Protein AF-A0AA36FLD5-F1 (afdb_monomer_lite)

Radius of gyration: 18.39 Å; chains: 1; bounding box: 42×47×46 Å

InterPro domains:
  IPR000488 Death domain [PS50017] (115-174)
  IPR011029 Death-like domain superfamily [G3DSA:1.10.533.10] (96-175)
  IPR011029 Death-like domain superfamily [SSF47986] (110-174)

Secondary structure (DSSP, 8-state):
--HHHHHHHHTT--GGGTTSHHHHHHHHHHTT--TT---TTS--GGGG---HHHHHHHHHHSPPB-TTTSSSB--EEEETTTEEEE-TGGGGS--SB-TTT-PBP-EEEE--SSTT--HHHHHHHHHHTTT-HHHHHHHHHHHHHHHS-GGG-SHHHHHHHHHHTT-HHHHHHHH----

Structure (mmCIF, N/CA/C/O backbone):
data_AF-A0AA36FLD5-F1
#
_entry.id   AF-A0AA36FLD5-F1
#
loop_
_atom_site.group_PDB
_atom_site.id
_atom_site.type_symbol
_atom_site.label_atom_id
_atom_site.label_alt_id
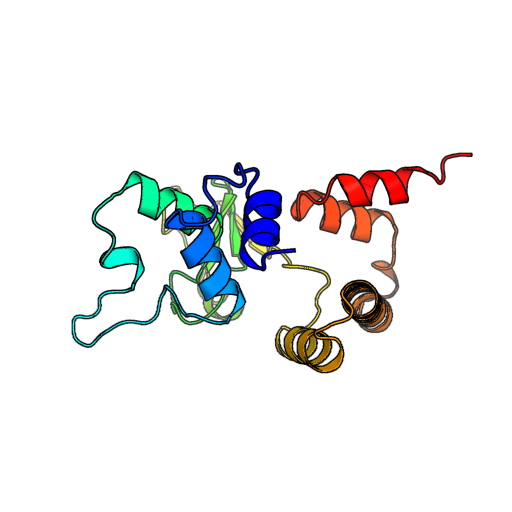_atom_site.label_comp_id
_atom_site.label_asym_id
_atom_site.label_entity_id
_atom_site.label_seq_id
_atom_site.pdbx_PDB_ins_code
_atom_site.Cartn_x
_atom_site.Cartn_y
_atom_site.Cartn_z
_atom_site.occupancy
_atom_site.B_iso_or_equiv
_atom_site.auth_seq_id
_atom_site.auth_comp_id
_atom_site.auth_asym_id
_atom_site.auth_atom_id
_atom_site.pdbx_PDB_model_num
ATOM 1 N N . MET A 1 1 ? -8.978 -12.180 21.254 1.00 55.59 1 MET A N 1
ATOM 2 C CA . MET A 1 1 ? -8.037 -11.098 20.905 1.00 55.59 1 MET A CA 1
ATOM 3 C C . MET A 1 1 ? -8.887 -9.963 20.369 1.00 55.59 1 MET A C 1
ATOM 5 O O . MET A 1 1 ? -9.787 -10.264 19.594 1.00 55.59 1 MET A O 1
ATOM 9 N N . ASP A 1 2 ? -8.737 -8.739 20.875 1.00 79.62 2 ASP A N 1
ATOM 10 C CA . ASP A 1 2 ? -9.518 -7.600 20.367 1.00 79.62 2 ASP A CA 1
ATOM 11 C C . ASP A 1 2 ? -9.016 -7.269 18.952 1.00 79.62 2 ASP A C 1
ATOM 13 O O . ASP A 1 2 ? -7.808 -7.292 18.722 1.00 79.62 2 ASP A O 1
ATOM 17 N N . ILE A 1 3 ? -9.915 -7.011 17.997 1.00 78.81 3 ILE A N 1
ATOM 18 C CA . ILE A 1 3 ? -9.547 -6.783 16.588 1.00 78.81 3 ILE A CA 1
ATOM 19 C C . ILE A 1 3 ? -8.585 -5.600 16.437 1.00 78.81 3 ILE A C 1
ATOM 21 O O . ILE A 1 3 ? -7.759 -5.589 15.536 1.00 78.81 3 ILE A O 1
ATOM 25 N N . LEU A 1 4 ? -8.641 -4.622 17.348 1.00 80.44 4 LEU A N 1
ATOM 26 C CA . LEU A 1 4 ? -7.737 -3.472 17.346 1.00 80.44 4 LEU A CA 1
ATOM 27 C C . LEU A 1 4 ? -6.352 -3.793 17.931 1.00 80.44 4 LEU A C 1
ATOM 29 O O . LEU A 1 4 ? -5.396 -3.090 17.610 1.00 80.44 4 LEU A O 1
ATOM 33 N N . ASP A 1 5 ? -6.215 -4.858 18.733 1.00 85.00 5 ASP A N 1
ATOM 34 C CA . ASP A 1 5 ? -4.914 -5.292 19.267 1.00 85.00 5 ASP A CA 1
ATOM 35 C C . ASP A 1 5 ? -4.000 -5.812 18.144 1.00 85.00 5 ASP A C 1
ATOM 37 O O . ASP A 1 5 ? -2.783 -5.653 18.219 1.00 85.00 5 ASP A O 1
ATOM 41 N N . GLU A 1 6 ? -4.575 -6.413 17.097 1.00 80.56 6 GLU A N 1
ATOM 42 C CA . GLU A 1 6 ? -3.845 -6.852 15.901 1.00 80.56 6 GLU A CA 1
ATOM 43 C C . GLU A 1 6 ? -3.197 -5.657 15.190 1.00 80.56 6 GLU A C 1
ATOM 45 O O . GLU A 1 6 ? -1.993 -5.656 14.943 1.00 80.56 6 GLU A O 1
ATOM 50 N N . TYR A 1 7 ? -3.961 -4.582 14.985 1.00 75.06 7 TYR A N 1
ATOM 51 C CA . TYR A 1 7 ? -3.450 -3.347 14.389 1.00 75.06 7 TYR A CA 1
ATOM 52 C C . TYR A 1 7 ? -2.474 -2.598 15.304 1.00 75.06 7 TYR A C 1
ATOM 54 O O . TYR A 1 7 ? -1.570 -1.939 14.801 1.00 75.06 7 TYR A O 1
ATOM 62 N N . CYS A 1 8 ? -2.608 -2.694 16.631 1.00 80.44 8 CYS A N 1
ATOM 63 C CA . CYS A 1 8 ? -1.574 -2.205 17.548 1.00 80.44 8 CYS A CA 1
ATOM 64 C C . CYS A 1 8 ? -0.240 -2.922 17.318 1.00 80.44 8 CYS A C 1
ATOM 66 O O . CYS A 1 8 ? 0.783 -2.252 17.210 1.00 80.44 8 CYS A O 1
ATOM 68 N N . ASN A 1 9 ? -0.255 -4.252 17.188 1.00 80.19 9 ASN A N 1
ATOM 69 C CA . ASN A 1 9 ? 0.957 -5.034 16.939 1.00 80.19 9 ASN A CA 1
ATOM 70 C C . ASN A 1 9 ? 1.568 -4.720 15.563 1.00 80.19 9 ASN A C 1
ATOM 72 O O . ASN A 1 9 ? 2.779 -4.548 15.473 1.00 80.19 9 ASN A O 1
ATOM 76 N N . GLU A 1 10 ? 0.749 -4.592 14.509 1.00 74.62 10 GLU A N 1
ATOM 77 C CA . GLU A 1 10 ? 1.226 -4.182 13.173 1.00 74.62 10 GLU A CA 1
ATOM 78 C C . GLU A 1 10 ? 1.908 -2.808 13.178 1.00 74.62 10 GLU A C 1
ATOM 80 O O . GLU A 1 10 ? 2.818 -2.559 12.391 1.00 74.62 10 GLU A O 1
ATOM 85 N N . LEU A 1 11 ? 1.434 -1.895 14.028 1.00 73.19 11 LEU A N 1
ATOM 86 C CA . LEU A 1 11 ? 1.898 -0.509 14.086 1.00 73.19 11 LEU A CA 1
ATOM 87 C C . LEU A 1 11 ? 2.996 -0.276 15.135 1.00 73.19 11 LEU A C 1
ATOM 89 O O . LEU A 1 11 ? 3.386 0.876 15.328 1.00 73.19 11 LEU A O 1
ATOM 93 N N . ASP A 1 12 ? 3.464 -1.331 15.811 1.00 81.12 12 ASP A N 1
ATOM 94 C CA . ASP A 1 12 ? 4.396 -1.257 16.948 1.00 81.12 12 ASP A CA 1
ATOM 95 C C . ASP A 1 12 ? 3.910 -0.284 18.048 1.00 81.12 12 ASP A C 1
ATOM 97 O O . ASP A 1 12 ? 4.653 0.523 18.612 1.00 81.12 12 ASP A O 1
ATOM 101 N N . LEU A 1 13 ? 2.602 -0.318 18.323 1.00 80.69 13 LEU A N 1
ATOM 102 C CA . LEU A 1 13 ? 1.934 0.501 19.334 1.00 80.69 13 LEU A CA 1
ATOM 103 C C . LEU A 1 13 ? 1.532 -0.340 20.540 1.00 80.69 13 LEU A C 1
ATOM 105 O O . LEU A 1 13 ? 1.232 -1.532 20.442 1.00 80.69 13 LEU A O 1
ATOM 109 N N . ARG A 1 14 ? 1.456 0.305 21.706 1.00 86.75 14 ARG A N 1
ATOM 110 C CA . ARG A 1 14 ? 1.039 -0.387 22.929 1.00 86.75 14 ARG A CA 1
ATOM 111 C C . ARG A 1 14 ? -0.465 -0.645 22.906 1.00 86.75 14 ARG A C 1
ATOM 113 O O . ARG A 1 14 ? -1.231 0.106 22.300 1.00 86.75 14 ARG A O 1
ATOM 120 N N . LYS A 1 15 ? -0.923 -1.673 23.622 1.00 83.69 15 LYS A N 1
ATOM 121 C CA . LYS A 1 15 ? -2.355 -2.024 23.686 1.00 83.69 15 LYS A CA 1
ATOM 122 C C . LYS A 1 15 ? -3.218 -0.904 24.265 1.00 83.69 15 LYS A C 1
ATOM 124 O O . LYS A 1 15 ? -4.384 -0.767 23.903 1.00 83.69 15 LYS A O 1
ATOM 129 N N . GLU A 1 16 ? -2.659 -0.059 25.128 1.00 86.12 16 GLU A N 1
ATOM 130 C CA . GLU A 1 16 ? -3.365 1.103 25.675 1.00 86.12 16 GLU A CA 1
ATOM 131 C C . GLU A 1 16 ? -3.690 2.144 24.586 1.00 86.12 16 GLU A C 1
ATOM 133 O O . GLU A 1 16 ? -4.611 2.944 24.743 1.00 86.12 16 GLU A O 1
ATOM 138 N N . GLU A 1 17 ? -2.986 2.102 23.450 1.00 81.88 17 GLU A N 1
ATOM 139 C CA . GLU A 1 17 ? -3.155 2.999 22.303 1.00 81.88 17 GLU A CA 1
ATOM 140 C C . GLU A 1 17 ? -4.142 2.460 21.253 1.00 81.88 17 GLU A C 1
ATOM 142 O O . GLU A 1 17 ? -4.301 3.066 20.190 1.00 81.88 17 GLU A O 1
ATOM 147 N N . ARG A 1 18 ? -4.857 1.363 21.543 1.00 82.44 18 ARG A N 1
ATOM 148 C CA . ARG A 1 18 ? -5.811 0.721 20.614 1.00 82.44 18 ARG A CA 1
ATOM 149 C C . ARG A 1 18 ? -6.943 1.626 20.128 1.00 82.44 18 ARG A C 1
ATOM 151 O O . ARG A 1 18 ? -7.477 1.425 19.046 1.00 82.44 18 ARG A O 1
ATOM 158 N N . LEU A 1 19 ? -7.299 2.646 20.911 1.00 81.44 19 LEU A N 1
ATOM 159 C CA . LEU A 1 19 ? -8.296 3.661 20.542 1.00 81.44 19 LEU A CA 1
ATOM 160 C C . LEU A 1 19 ? -7.664 4.941 19.974 1.00 81.44 19 LEU A C 1
ATOM 162 O O . LEU A 1 19 ? -8.347 5.953 19.809 1.00 81.44 19 LEU A O 1
ATOM 166 N N . SER A 1 20 ? -6.360 4.930 19.687 1.00 83.69 20 SER A N 1
ATOM 167 C CA . SER A 1 20 ? -5.704 6.055 19.031 1.00 83.69 20 SER A CA 1
ATOM 168 C C . SER A 1 20 ? -6.273 6.256 17.627 1.00 83.69 20 SER A C 1
ATOM 170 O O . SER A 1 20 ? -6.645 5.309 16.930 1.00 83.69 20 SER A O 1
ATOM 172 N N . GLY A 1 21 ? -6.302 7.514 17.177 1.00 80.69 21 GLY A N 1
ATOM 173 C CA . GLY A 1 21 ? -6.774 7.843 15.831 1.00 80.69 21 GLY A CA 1
ATOM 174 C C . GLY A 1 21 ? -6.013 7.096 14.729 1.00 80.69 21 GLY A C 1
ATOM 175 O O . GLY A 1 21 ? -6.601 6.785 13.699 1.00 80.69 21 GLY A O 1
ATOM 176 N N . THR A 1 22 ? -4.739 6.759 14.962 1.00 78.38 22 THR A N 1
ATOM 177 C CA . THR A 1 22 ? -3.910 5.970 14.040 1.00 78.38 22 THR A CA 1
ATOM 178 C C . THR A 1 22 ? -4.427 4.542 13.886 1.00 78.38 22 THR A C 1
ATOM 180 O O . THR A 1 22 ? -4.652 4.099 12.761 1.00 78.38 22 THR A O 1
ATOM 183 N N . VAL A 1 23 ? -4.666 3.847 15.003 1.00 80.50 23 VAL A N 1
ATOM 184 C CA . VAL A 1 23 ? -5.135 2.451 15.008 1.00 80.50 23 VAL A CA 1
ATOM 185 C C . VAL A 1 23 ? -6.530 2.351 14.393 1.00 80.50 23 VAL A C 1
ATOM 187 O O . VAL A 1 23 ? -6.762 1.535 13.503 1.00 80.50 23 VAL A O 1
ATOM 190 N N . VAL A 1 24 ? -7.445 3.242 14.784 1.00 81.25 24 VAL A N 1
ATOM 191 C CA . VAL A 1 24 ? -8.817 3.252 14.250 1.00 81.25 24 VAL A CA 1
ATOM 192 C C . V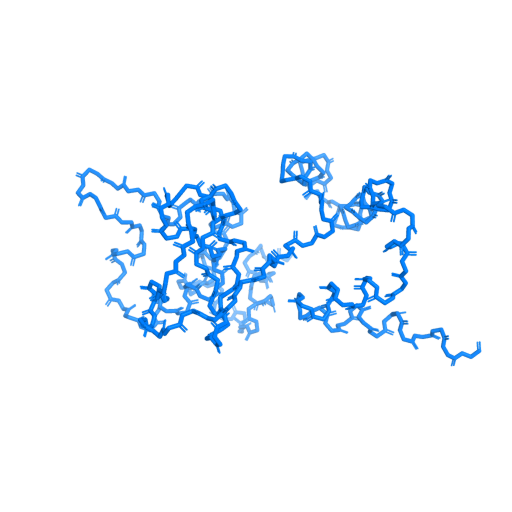AL A 1 24 ? -8.831 3.541 12.747 1.00 81.25 24 VAL A C 1
ATOM 194 O O . VAL A 1 24 ? -9.565 2.900 11.999 1.00 81.25 24 VAL A O 1
ATOM 197 N N . ALA A 1 25 ? -8.014 4.480 12.270 1.00 77.81 25 ALA A N 1
ATOM 198 C CA . ALA A 1 25 ? -7.953 4.792 10.847 1.00 77.81 25 ALA A CA 1
ATOM 199 C C . ALA A 1 25 ? -7.325 3.662 10.019 1.00 77.81 25 ALA A C 1
ATOM 201 O O . ALA A 1 25 ? -7.808 3.377 8.924 1.00 77.81 25 ALA A O 1
ATOM 202 N N . ARG A 1 26 ? -6.289 2.996 10.546 1.00 74.44 26 ARG A N 1
ATOM 203 C CA . ARG A 1 26 ? -5.686 1.802 9.938 1.00 74.44 26 ARG A CA 1
ATOM 204 C C . ARG A 1 26 ? -6.718 0.682 9.807 1.00 74.44 26 ARG A C 1
ATOM 206 O O . ARG A 1 26 ? -6.870 0.137 8.717 1.00 74.44 26 ARG A O 1
ATOM 213 N N . TYR A 1 27 ? -7.470 0.417 10.874 1.00 77.19 27 TYR A N 1
ATOM 214 C CA . TYR A 1 27 ? -8.577 -0.535 10.857 1.00 77.19 27 TYR A CA 1
ATOM 215 C C . TYR A 1 27 ? -9.607 -0.182 9.777 1.00 77.19 27 TYR A C 1
ATOM 217 O O . TYR A 1 27 ? -9.909 -1.006 8.919 1.00 77.19 27 TYR A O 1
ATOM 225 N N . LEU A 1 28 ? -10.097 1.063 9.754 1.00 73.44 28 LEU A N 1
ATOM 226 C CA . LEU A 1 28 ? -11.070 1.516 8.754 1.00 73.44 28 LEU A CA 1
ATOM 227 C C . LEU A 1 28 ? -10.542 1.366 7.321 1.00 73.44 28 LEU A C 1
ATOM 229 O O . LEU A 1 28 ? -11.291 0.948 6.442 1.00 73.44 28 LEU A O 1
ATOM 233 N N . ALA A 1 29 ? -9.262 1.662 7.081 1.00 68.94 29 ALA A N 1
ATOM 234 C CA . ALA A 1 29 ? -8.635 1.459 5.777 1.00 68.94 29 ALA A CA 1
ATOM 235 C C . ALA A 1 29 ? -8.593 -0.029 5.392 1.00 68.94 29 ALA A C 1
ATOM 237 O O . ALA A 1 29 ? -8.898 -0.368 4.249 1.00 68.94 29 ALA A O 1
ATOM 238 N N . GLY A 1 30 ? -8.288 -0.917 6.345 1.00 64.31 30 GLY A N 1
ATOM 239 C CA . GLY A 1 30 ? -8.376 -2.371 6.170 1.00 64.31 30 GLY A CA 1
ATOM 240 C C . GLY A 1 30 ? -9.795 -2.854 5.851 1.00 64.31 30 GLY A C 1
ATOM 241 O O . GLY A 1 30 ? -9.962 -3.772 5.055 1.00 64.31 30 GLY A O 1
ATOM 242 N N . GLN A 1 31 ? -10.818 -2.177 6.385 1.00 71.12 31 GLN A N 1
ATOM 243 C CA . GLN A 1 31 ? -12.234 -2.413 6.065 1.00 71.12 31 GLN A CA 1
ATOM 244 C C . GLN A 1 31 ? -12.697 -1.759 4.745 1.00 71.12 31 GLN A C 1
ATOM 246 O O . GLN A 1 31 ? -13.883 -1.794 4.421 1.00 71.12 31 GLN A O 1
ATOM 251 N N . GLY A 1 32 ? -11.792 -1.147 3.973 1.00 59.84 32 GLY A N 1
ATOM 252 C CA . GLY A 1 32 ? -12.103 -0.547 2.672 1.00 59.84 32 GLY A CA 1
ATOM 253 C C . GLY A 1 32 ? -12.550 0.916 2.719 1.00 59.84 32 GLY A C 1
ATOM 254 O O . GLY A 1 32 ? -13.044 1.432 1.716 1.00 59.84 32 GLY A O 1
ATOM 255 N N . ALA A 1 33 ? -12.379 1.615 3.846 1.00 71.75 33 ALA A N 1
ATOM 256 C CA . ALA A 1 33 ? -12.629 3.051 3.900 1.00 71.75 33 ALA A CA 1
ATOM 257 C C . ALA A 1 33 ? -11.646 3.812 2.995 1.00 71.75 33 ALA A C 1
ATOM 259 O O . ALA A 1 33 ? -10.426 3.717 3.143 1.00 71.75 33 ALA A O 1
ATOM 260 N N . ASP A 1 34 ? -12.186 4.621 2.083 1.00 74.94 34 ASP A N 1
ATOM 261 C CA . ASP A 1 34 ? -11.390 5.451 1.184 1.00 74.94 34 ASP A CA 1
ATOM 262 C C . ASP A 1 34 ? -11.061 6.808 1.831 1.00 74.94 34 ASP A C 1
ATOM 264 O O . ASP A 1 34 ? -11.858 7.749 1.833 1.00 74.94 34 ASP A O 1
ATOM 268 N N . PHE A 1 35 ? -9.839 6.923 2.356 1.00 75.69 35 PHE A N 1
ATOM 269 C CA . PHE A 1 35 ? -9.306 8.154 2.954 1.00 75.69 35 PHE A CA 1
ATOM 270 C C . PHE A 1 35 ? -9.011 9.273 1.943 1.00 75.69 35 PHE A C 1
ATOM 272 O O . PHE A 1 35 ? -8.636 10.380 2.343 1.00 75.69 35 PHE A O 1
ATOM 279 N N . TYR A 1 36 ? -9.197 9.008 0.650 1.00 75.19 36 TYR A N 1
ATOM 280 C CA . TYR A 1 36 ? -9.007 9.945 -0.453 1.00 75.19 36 TYR A CA 1
ATOM 281 C C . TYR A 1 36 ? -10.322 10.314 -1.148 1.00 75.19 36 TYR A C 1
ATOM 283 O O . TYR A 1 36 ? -10.314 11.190 -2.022 1.00 75.19 36 TYR A O 1
ATOM 291 N N . TYR A 1 37 ? -11.443 9.715 -0.731 1.00 80.56 37 TYR A N 1
ATOM 292 C CA . TYR A 1 37 ? -12.772 10.087 -1.194 1.00 80.56 37 TYR A CA 1
ATOM 293 C C . TYR A 1 37 ? -13.062 11.544 -0.850 1.00 80.56 37 TYR A C 1
ATOM 295 O O . TYR A 1 37 ? -12.751 12.020 0.240 1.00 80.56 37 TYR A O 1
ATOM 303 N N . LYS A 1 38 ? -13.665 12.274 -1.784 1.00 80.75 38 LYS A N 1
ATOM 304 C CA . LYS A 1 38 ? -13.925 13.701 -1.625 1.00 80.75 38 LYS A CA 1
ATOM 305 C C . LYS A 1 38 ? -15.388 13.944 -1.312 1.00 80.75 38 LYS A C 1
ATOM 307 O O . LYS A 1 38 ? -16.261 13.436 -2.005 1.00 80.75 38 LYS A O 1
ATOM 312 N N . ASN A 1 39 ? -15.643 14.781 -0.316 1.00 81.31 39 ASN A N 1
ATOM 313 C CA . ASN A 1 39 ? -16.982 15.315 -0.091 1.00 81.31 39 ASN A CA 1
ATOM 314 C C . ASN A 1 39 ? -17.328 16.432 -1.095 1.00 81.31 39 ASN A C 1
ATOM 316 O O . ASN A 1 39 ? -16.490 16.850 -1.897 1.00 81.31 39 ASN A O 1
ATOM 320 N N . ASP A 1 40 ? -18.539 16.982 -0.988 1.00 93.12 40 ASP A N 1
ATOM 321 C CA . ASP A 1 40 ? -19.044 18.067 -1.850 1.00 93.12 40 ASP A CA 1
ATOM 322 C C . ASP A 1 40 ? -18.189 19.344 -1.805 1.00 93.12 40 ASP A C 1
ATOM 324 O O . ASP A 1 40 ? -18.231 20.176 -2.709 1.00 93.12 40 ASP A O 1
ATOM 328 N N . LYS A 1 41 ? -17.371 19.500 -0.758 1.00 91.12 41 LYS A N 1
ATOM 329 C CA . LYS A 1 41 ? -16.414 20.604 -0.600 1.00 91.12 41 LYS A CA 1
ATOM 330 C C . LYS A 1 41 ? -15.022 20.261 -1.137 1.00 91.12 41 LYS A C 1
ATOM 332 O O . LYS A 1 41 ? -14.074 20.989 -0.861 1.00 91.12 41 LYS A O 1
ATOM 337 N N . ASN A 1 42 ? -14.887 19.166 -1.889 1.00 83.00 42 ASN A N 1
ATOM 338 C CA . ASN A 1 42 ? -13.641 18.679 -2.484 1.00 83.00 42 ASN A CA 1
ATOM 339 C C . ASN A 1 42 ? -12.549 18.319 -1.447 1.00 83.00 42 ASN A C 1
ATOM 341 O O . ASN A 1 42 ? -11.375 18.220 -1.810 1.00 83.00 42 ASN A O 1
ATOM 345 N N . ASN A 1 43 ? -12.932 18.094 -0.183 1.00 82.88 43 ASN A N 1
ATOM 346 C CA . ASN A 1 43 ? -12.036 17.708 0.910 1.00 82.88 43 ASN A CA 1
ATOM 347 C C . ASN A 1 43 ? -12.051 16.192 1.118 1.00 82.88 43 ASN A C 1
ATOM 349 O O . ASN A 1 43 ? -13.120 15.578 1.104 1.00 82.88 43 ASN A O 1
ATOM 353 N N . THR A 1 44 ? -10.878 15.613 1.368 1.00 83.56 44 THR A N 1
ATOM 354 C CA . THR A 1 44 ? -10.721 14.206 1.765 1.00 83.56 44 THR A CA 1
ATOM 355 C C . THR A 1 44 ? -10.809 14.032 3.284 1.00 83.56 44 THR A C 1
ATOM 357 O O . THR A 1 44 ? -10.560 15.002 4.005 1.00 83.56 44 THR A O 1
ATOM 360 N N . PRO A 1 45 ? -11.088 12.822 3.812 1.00 82.62 45 PRO A N 1
ATOM 361 C CA . PRO A 1 45 ? -10.943 12.528 5.237 1.00 82.62 45 PRO A CA 1
ATOM 362 C C . PRO A 1 45 ? -9.619 13.026 5.828 1.00 82.62 45 PRO A C 1
ATOM 364 O O . PRO A 1 45 ? -9.621 13.618 6.903 1.00 82.62 45 PRO A O 1
ATOM 367 N N . LEU A 1 46 ? -8.505 12.895 5.094 1.00 83.62 46 LEU A N 1
ATOM 368 C CA . LEU A 1 46 ? -7.191 13.400 5.511 1.00 83.62 46 LEU A CA 1
ATOM 369 C C . LEU A 1 46 ? -7.101 14.933 5.566 1.00 83.62 46 LEU A C 1
ATOM 371 O O . LEU A 1 46 ? -6.328 15.459 6.364 1.00 83.62 46 LEU A O 1
ATOM 375 N N . ASP A 1 47 ? -7.852 15.658 4.733 1.00 85.38 47 ASP A N 1
ATOM 376 C CA . ASP A 1 47 ? -7.891 17.129 4.749 1.00 85.38 47 ASP A CA 1
ATOM 377 C C . ASP A 1 47 ? -8.674 17.676 5.951 1.00 85.38 47 ASP A C 1
ATOM 379 O O . ASP A 1 47 ? -8.451 18.810 6.372 1.00 85.38 47 ASP A O 1
ATOM 383 N N . LEU A 1 48 ? -9.570 16.871 6.530 1.00 86.00 48 LEU A N 1
ATOM 384 C CA . LEU A 1 48 ? -10.350 17.242 7.714 1.00 86.00 48 LEU A CA 1
ATOM 385 C C . LEU A 1 48 ? -9.555 17.085 9.023 1.00 86.00 48 LEU A C 1
ATOM 387 O O . LEU A 1 48 ? -9.960 17.611 10.064 1.00 86.00 48 LEU A O 1
ATOM 391 N N . ILE A 1 49 ? -8.412 16.392 8.986 1.00 84.19 49 ILE A N 1
ATOM 392 C CA . ILE A 1 49 ? -7.550 16.174 10.150 1.00 84.19 49 ILE A CA 1
ATOM 393 C C . ILE A 1 49 ? -6.739 17.439 10.427 1.00 84.19 49 ILE A C 1
ATOM 395 O O . ILE A 1 49 ? -5.766 17.745 9.739 1.00 84.19 49 ILE A O 1
ATOM 399 N N . LYS A 1 50 ? -7.122 18.164 11.484 1.00 85.19 50 LYS A N 1
ATOM 400 C CA . LYS A 1 50 ? -6.443 19.402 11.906 1.00 85.19 50 LYS A CA 1
ATOM 401 C C . LYS A 1 50 ? -5.035 19.165 12.460 1.00 85.19 50 LYS A C 1
ATOM 403 O O . LYS A 1 50 ? -4.181 20.035 12.346 1.00 85.19 50 LYS A O 1
ATOM 408 N N . ASN A 1 51 ? -4.799 18.013 13.088 1.00 83.12 51 ASN A N 1
ATOM 409 C CA . ASN A 1 51 ? -3.500 17.670 13.660 1.00 83.12 51 ASN A CA 1
ATOM 410 C C . ASN A 1 51 ? -2.552 17.181 12.550 1.00 83.12 51 ASN A C 1
ATOM 412 O O . ASN A 1 51 ? -2.731 16.083 12.022 1.00 83.12 51 ASN A O 1
ATOM 416 N N . SER A 1 52 ? -1.544 17.987 12.209 1.00 79.50 52 SER A N 1
ATOM 417 C CA . SER A 1 52 ? -0.580 17.683 11.145 1.00 79.50 52 SER A CA 1
ATOM 418 C C . SER A 1 52 ? 0.246 16.427 11.426 1.00 79.50 52 SER A C 1
ATOM 420 O O . SER A 1 52 ? 0.386 15.602 10.532 1.00 79.50 52 SER A O 1
ATOM 422 N N . ASN A 1 53 ? 0.711 16.227 12.664 1.00 78.75 53 ASN A N 1
ATOM 423 C CA . ASN A 1 53 ? 1.465 15.028 13.051 1.00 78.75 53 ASN A CA 1
ATOM 424 C C . ASN A 1 53 ? 0.630 13.755 12.886 1.00 78.75 53 ASN A C 1
ATOM 426 O O . ASN A 1 53 ? 1.119 12.748 12.378 1.00 78.75 53 ASN A O 1
ATOM 430 N N . LEU A 1 54 ? -0.641 13.791 13.300 1.00 75.75 54 LEU A N 1
ATOM 431 C CA . LEU A 1 54 ? -1.554 12.665 13.106 1.00 75.75 54 LEU A CA 1
ATOM 432 C C . LEU A 1 54 ? -1.791 12.414 11.614 1.00 75.75 54 LEU A C 1
ATOM 434 O O . LEU A 1 54 ? -1.738 11.275 11.168 1.00 75.75 54 LEU A O 1
ATOM 438 N N . ARG A 1 55 ? -2.015 13.475 10.834 1.00 79.62 55 ARG A N 1
ATOM 439 C CA . ARG A 1 55 ? -2.208 13.379 9.385 1.00 79.62 55 ARG A CA 1
ATOM 440 C C . ARG A 1 55 ? -1.000 12.752 8.685 1.00 79.62 55 ARG A C 1
ATOM 442 O O . ARG A 1 55 ? -1.191 11.888 7.835 1.00 79.62 55 ARG A O 1
ATOM 449 N N . GLU A 1 56 ? 0.214 13.171 9.030 1.00 78.62 56 GLU A N 1
ATOM 450 C CA . GLU A 1 56 ? 1.452 12.624 8.465 1.00 78.62 56 GLU A CA 1
ATOM 451 C C . GLU A 1 56 ? 1.644 11.156 8.842 1.00 78.62 56 GLU A C 1
ATOM 453 O O . GLU A 1 56 ? 1.865 10.338 7.953 1.00 78.62 56 GLU A O 1
ATOM 458 N N . LYS A 1 57 ? 1.458 10.799 10.121 1.00 75.69 57 LYS A N 1
ATOM 459 C CA . LYS A 1 57 ? 1.488 9.396 10.563 1.00 75.69 57 LYS A CA 1
ATOM 460 C C . LYS A 1 57 ? 0.454 8.542 9.834 1.00 75.69 57 LYS A C 1
ATOM 462 O O . LYS A 1 57 ? 0.749 7.435 9.426 1.00 75.69 57 LYS A O 1
ATOM 467 N N . LEU A 1 58 ? -0.761 9.034 9.616 1.00 71.88 58 LEU A N 1
ATOM 468 C CA . LEU A 1 58 ? -1.763 8.273 8.865 1.00 71.88 58 LEU A CA 1
ATOM 469 C C . LEU A 1 58 ? -1.346 8.047 7.411 1.00 71.88 58 LEU A C 1
ATOM 471 O O . LEU A 1 58 ? -1.542 6.964 6.870 1.00 71.88 58 LEU A O 1
ATOM 475 N N . GLN A 1 59 ? -0.726 9.043 6.780 1.00 72.31 59 GLN A N 1
ATOM 476 C CA . GLN A 1 59 ? -0.254 8.927 5.401 1.00 72.31 59 GLN A CA 1
ATOM 477 C C . GLN A 1 59 ? 0.875 7.908 5.216 1.00 72.31 59 GLN A C 1
ATOM 479 O O . GLN A 1 59 ? 1.035 7.435 4.094 1.00 72.31 59 GLN A O 1
ATOM 484 N N . THR A 1 60 ? 1.643 7.564 6.257 1.00 69.50 60 THR A N 1
ATOM 485 C CA . THR A 1 60 ? 2.692 6.535 6.149 1.00 69.50 60 THR A CA 1
ATOM 486 C C . THR A 1 60 ? 2.128 5.118 6.091 1.00 69.50 60 THR A C 1
ATOM 488 O O . THR A 1 60 ? 2.761 4.255 5.499 1.00 69.50 60 THR A O 1
ATOM 491 N N . PHE A 1 61 ? 0.938 4.875 6.654 1.00 66.88 61 PHE A N 1
ATOM 492 C CA . PHE A 1 61 ? 0.321 3.538 6.699 1.00 66.88 61 PHE A CA 1
ATOM 493 C C . PHE A 1 61 ? -0.798 3.330 5.674 1.00 66.88 61 PHE A C 1
ATOM 495 O O . PHE A 1 61 ? -1.289 2.209 5.500 1.00 66.88 61 PHE A O 1
ATOM 502 N N . LEU A 1 62 ? -1.246 4.405 5.024 1.00 66.94 62 LEU A N 1
ATOM 503 C CA . LEU A 1 62 ? -2.228 4.328 3.952 1.00 66.94 62 LEU A CA 1
ATOM 504 C C . LEU A 1 62 ? -1.541 3.976 2.628 1.00 66.94 62 LEU A C 1
ATOM 506 O O . LEU A 1 62 ? -0.449 4.481 2.351 1.00 66.94 62 LEU A O 1
ATOM 510 N N . PRO A 1 63 ? -2.183 3.160 1.772 1.00 65.88 63 PRO A N 1
ATOM 511 C CA . PRO A 1 63 ? -1.652 2.868 0.453 1.00 65.88 63 PRO A CA 1
ATOM 512 C C . PRO A 1 63 ? -1.362 4.166 -0.312 1.00 65.88 63 PRO A C 1
ATOM 514 O O . PRO A 1 63 ? -2.221 5.051 -0.380 1.00 65.88 63 PRO A O 1
ATOM 517 N N . PRO A 1 64 ? -0.174 4.303 -0.918 1.00 71.94 64 PRO A N 1
ATOM 518 C CA . PRO A 1 64 ? 0.189 5.513 -1.634 1.00 71.94 64 PRO A CA 1
ATOM 519 C C . PRO A 1 64 ? -0.763 5.708 -2.816 1.00 71.94 64 PRO A C 1
ATOM 521 O O . PRO A 1 64 ? -0.903 4.825 -3.656 1.00 71.94 64 PRO A O 1
ATOM 524 N N . VAL A 1 65 ? -1.417 6.865 -2.917 1.00 75.62 65 VAL A N 1
ATOM 525 C CA . VAL A 1 65 ? -2.376 7.152 -3.995 1.00 75.62 65 VAL A CA 1
ATOM 526 C C . VAL A 1 65 ? -1.729 7.917 -5.140 1.00 75.62 65 VAL A C 1
ATOM 528 O O . VAL A 1 65 ? -0.900 8.808 -4.959 1.00 75.62 65 VAL A O 1
ATOM 531 N N . CYS A 1 66 ? -2.142 7.583 -6.361 1.00 83.19 66 CYS A N 1
ATOM 532 C CA . CYS A 1 66 ? -1.723 8.263 -7.569 1.00 83.19 66 CYS A CA 1
ATOM 533 C C . CYS A 1 66 ? -2.105 9.742 -7.506 1.00 83.19 66 CYS A C 1
ATOM 535 O O . CYS A 1 66 ? -3.271 10.108 -7.615 1.00 83.19 66 CYS A O 1
ATOM 537 N N . LEU A 1 67 ? -1.107 10.616 -7.460 1.00 86.56 67 LEU A N 1
ATOM 538 C CA . LEU A 1 67 ? -1.293 12.063 -7.376 1.00 86.56 67 LEU A CA 1
ATOM 539 C C . LEU A 1 67 ? -1.912 12.679 -8.638 1.00 86.56 67 LEU A C 1
ATOM 541 O O . LEU A 1 67 ? -2.362 13.821 -8.598 1.00 86.56 67 LEU A O 1
ATOM 545 N N . ARG A 1 68 ? -1.936 11.939 -9.755 1.00 86.00 68 ARG A N 1
ATOM 546 C CA . ARG A 1 68 ? -2.524 12.390 -11.023 1.00 86.00 68 ARG A CA 1
ATOM 547 C C . ARG A 1 68 ? -4.025 12.100 -11.100 1.00 86.00 68 ARG A C 1
ATOM 549 O O . ARG A 1 68 ? -4.784 13.023 -11.356 1.00 86.00 68 ARG A O 1
ATOM 556 N N . CYS A 1 69 ? -4.450 10.851 -10.889 1.00 83.38 69 CYS A N 1
ATOM 557 C CA . CYS A 1 69 ? -5.869 10.478 -10.998 1.00 83.38 69 CYS A CA 1
ATOM 558 C C . CYS A 1 69 ? -6.601 10.376 -9.660 1.00 83.38 69 CYS A C 1
ATOM 560 O O . CYS A 1 69 ? -7.822 10.385 -9.662 1.00 83.38 69 CYS A O 1
ATOM 562 N N . ARG A 1 70 ? -5.880 10.239 -8.543 1.00 78.62 70 ARG A N 1
ATOM 563 C CA . ARG A 1 70 ? -6.399 10.014 -7.183 1.00 78.62 70 ARG A CA 1
ATOM 564 C C . ARG A 1 70 ? -7.321 8.801 -6.988 1.00 78.62 70 ARG A C 1
ATOM 566 O O . ARG A 1 70 ? -7.771 8.582 -5.879 1.00 78.62 70 ARG A O 1
ATOM 573 N N . ASN A 1 71 ? -7.510 7.981 -8.021 1.00 68.69 71 ASN A N 1
ATOM 574 C CA . ASN A 1 71 ? -8.420 6.828 -8.011 1.00 68.69 71 ASN A CA 1
ATOM 575 C C . ASN A 1 71 ? -7.693 5.475 -7.992 1.00 68.69 71 ASN A C 1
ATOM 577 O O . ASN A 1 71 ? -8.323 4.426 -8.053 1.00 68.69 71 ASN A O 1
ATOM 581 N N . ARG A 1 72 ? -6.359 5.474 -8.040 1.00 71.56 72 ARG A N 1
ATOM 582 C CA . ARG A 1 72 ? -5.537 4.257 -8.104 1.00 71.56 72 ARG A CA 1
ATOM 583 C C . ARG A 1 72 ? -4.346 4.399 -7.183 1.00 71.56 72 ARG A C 1
ATOM 585 O O . ARG A 1 72 ? -3.861 5.514 -6.997 1.00 71.56 72 ARG A O 1
ATOM 592 N N . THR A 1 73 ? -3.812 3.281 -6.721 1.00 71.62 73 THR A N 1
ATOM 593 C CA . THR A 1 73 ? -2.538 3.235 -6.003 1.00 71.62 73 THR A CA 1
ATOM 594 C C . THR A 1 73 ? -1.411 3.753 -6.902 1.00 71.62 73 THR A C 1
ATOM 596 O O . THR A 1 73 ? -1.360 3.472 -8.105 1.00 71.62 73 THR A O 1
ATOM 599 N N . ALA A 1 74 ? -0.528 4.576 -6.347 1.00 81.25 74 ALA A N 1
ATOM 600 C CA . ALA A 1 74 ? 0.725 4.928 -6.981 1.00 81.25 74 ALA A CA 1
ATOM 601 C C . ALA A 1 74 ? 1.616 3.684 -7.005 1.00 81.25 74 ALA A C 1
ATOM 603 O O . ALA A 1 74 ? 1.745 2.998 -6.003 1.00 81.25 74 ALA A O 1
ATOM 604 N N . THR A 1 75 ? 2.215 3.396 -8.153 1.00 78.69 75 THR A N 1
ATOM 605 C CA . THR A 1 75 ? 3.100 2.236 -8.345 1.00 78.69 75 THR A CA 1
ATOM 606 C C . THR A 1 75 ? 4.413 2.631 -9.011 1.00 78.69 75 THR A C 1
ATOM 608 O O . THR A 1 75 ? 5.262 1.790 -9.260 1.00 78.69 75 THR A O 1
ATOM 611 N N . ILE A 1 76 ? 4.608 3.915 -9.321 1.00 83.06 76 ILE A N 1
ATOM 612 C CA . ILE A 1 76 ? 5.792 4.410 -10.023 1.00 83.06 76 ILE A CA 1
ATOM 613 C C . ILE A 1 76 ? 6.654 5.242 -9.080 1.00 83.06 76 ILE A C 1
ATOM 615 O O . ILE A 1 76 ? 6.220 6.308 -8.623 1.00 83.06 76 ILE A O 1
ATOM 619 N N . LYS A 1 77 ? 7.876 4.756 -8.843 1.00 86.88 77 LYS A N 1
ATOM 620 C CA . LYS A 1 77 ? 8.937 5.372 -8.037 1.00 86.88 77 LYS A CA 1
ATOM 621 C C . LYS A 1 77 ? 9.831 6.212 -8.942 1.00 86.88 77 LYS A C 1
ATOM 623 O O . LYS A 1 77 ? 10.226 5.778 -10.027 1.00 86.88 77 LYS A O 1
ATOM 628 N N . TYR A 1 78 ? 10.084 7.448 -8.525 1.00 88.50 78 TYR A N 1
ATOM 629 C CA . TYR A 1 78 ? 10.783 8.460 -9.314 1.00 88.50 78 TYR A CA 1
ATOM 630 C C . TYR A 1 78 ? 12.149 8.807 -8.732 1.00 88.50 78 TYR A C 1
ATOM 632 O O . TYR A 1 78 ? 12.256 9.245 -7.585 1.00 88.50 78 TYR A O 1
ATOM 640 N N . HIS A 1 79 ? 13.170 8.732 -9.581 1.00 87.12 79 HIS A N 1
ATOM 641 C CA . HIS A 1 79 ? 14.570 8.938 -9.222 1.00 87.12 79 HIS A CA 1
ATOM 642 C C . HIS A 1 79 ? 15.028 10.366 -9.528 1.00 87.12 79 HIS A C 1
ATOM 644 O O . HIS A 1 79 ? 14.585 10.940 -10.530 1.00 87.12 79 HIS A O 1
ATOM 650 N N . PRO A 1 80 ? 15.874 10.973 -8.670 1.00 89.62 80 PRO A N 1
ATOM 651 C CA . PRO A 1 80 ? 16.609 10.368 -7.544 1.00 89.62 80 PRO A CA 1
ATOM 652 C C . PRO A 1 80 ? 15.908 10.494 -6.175 1.00 89.62 80 PRO A C 1
ATOM 654 O O . PRO A 1 80 ? 16.542 10.369 -5.136 1.00 89.62 80 PRO A O 1
ATOM 657 N N . CYS A 1 81 ? 14.633 10.889 -6.134 1.00 88.62 81 CYS A N 1
ATOM 658 C CA . CYS A 1 81 ? 13.965 11.220 -4.870 1.00 88.62 81 CYS A CA 1
ATOM 659 C C . CYS A 1 81 ? 13.224 10.054 -4.207 1.00 88.62 81 CYS A C 1
ATOM 661 O O . CYS A 1 81 ? 12.612 10.283 -3.170 1.00 88.62 81 CYS A O 1
ATOM 663 N N . GLU A 1 82 ? 13.213 8.877 -4.835 1.00 82.06 82 GLU A N 1
ATOM 664 C CA . GLU A 1 82 ? 12.536 7.652 -4.383 1.00 82.06 82 GLU A CA 1
ATOM 665 C C . GLU A 1 82 ? 11.022 7.786 -4.124 1.00 82.06 82 GLU A C 1
ATOM 667 O O . GLU A 1 82 ? 10.383 6.890 -3.579 1.00 82.06 82 GLU A O 1
ATOM 672 N N . HIS A 1 83 ? 10.390 8.889 -4.535 1.00 85.69 83 HIS A N 1
ATOM 673 C CA . HIS A 1 83 ? 8.971 9.096 -4.269 1.00 85.69 83 HIS A CA 1
ATOM 674 C C . HIS A 1 83 ? 8.085 8.266 -5.198 1.00 85.69 83 HIS A C 1
ATOM 676 O O . HIS A 1 83 ? 8.214 8.331 -6.425 1.00 85.69 83 HIS A O 1
ATOM 682 N N . LEU A 1 84 ? 7.101 7.589 -4.604 1.00 85.12 84 LEU A N 1
ATOM 683 C CA . LEU A 1 84 ? 6.003 6.938 -5.308 1.00 85.12 84 LEU A CA 1
ATOM 684 C C . LEU A 1 84 ? 4.892 7.955 -5.602 1.00 85.12 84 LEU A C 1
ATOM 686 O O . LEU A 1 84 ? 4.309 8.521 -4.679 1.00 85.12 84 LEU A O 1
ATOM 690 N N . LEU A 1 85 ? 4.625 8.243 -6.881 1.00 87.12 85 LEU A N 1
ATOM 691 C CA . LEU A 1 85 ? 3.776 9.393 -7.246 1.00 87.12 85 LEU A CA 1
ATOM 692 C C . LEU A 1 85 ? 2.522 9.036 -8.034 1.00 87.12 85 LEU A C 1
ATOM 694 O O . LEU A 1 85 ? 1.479 9.654 -7.834 1.00 87.12 85 LEU A O 1
ATOM 698 N N . ILE A 1 86 ? 2.610 8.119 -8.997 1.00 86.81 86 ILE A N 1
ATOM 699 C CA . ILE A 1 86 ? 1.504 7.851 -9.925 1.00 86.81 86 ILE A CA 1
ATOM 700 C C . ILE A 1 86 ? 1.334 6.362 -10.189 1.00 86.81 86 ILE A C 1
ATOM 702 O O . ILE A 1 86 ? 2.256 5.585 -9.973 1.00 86.81 86 ILE A O 1
ATOM 706 N N . SER A 1 87 ? 0.148 5.971 -10.648 1.00 84.12 87 SER A N 1
ATOM 707 C CA . SER A 1 87 ? -0.141 4.605 -11.079 1.00 84.12 87 SER A CA 1
ATOM 708 C C . SER A 1 87 ? 0.497 4.306 -12.435 1.00 84.12 87 SER A C 1
ATOM 710 O O . SER A 1 87 ? 0.758 5.220 -13.228 1.00 84.12 87 SER A O 1
ATOM 712 N N . LYS A 1 88 ? 0.664 3.017 -12.743 1.00 81.75 88 LYS A N 1
ATOM 713 C CA . LYS A 1 88 ? 1.127 2.527 -14.050 1.00 81.75 88 LYS A CA 1
ATOM 714 C C . LYS A 1 88 ? 0.380 3.171 -15.223 1.00 81.75 88 LYS A C 1
ATOM 716 O O . LYS A 1 88 ? 1.025 3.739 -16.105 1.00 81.75 88 LYS A O 1
ATOM 721 N N . GLN A 1 89 ? -0.959 3.178 -15.203 1.00 80.12 89 GLN A N 1
ATOM 722 C CA . GLN A 1 89 ? -1.771 3.799 -16.266 1.00 80.12 89 GLN A CA 1
ATOM 723 C C . GLN A 1 89 ? -1.557 5.302 -16.393 1.00 80.12 89 GLN A C 1
ATOM 725 O O . GLN A 1 89 ? -1.546 5.836 -17.496 1.00 80.12 89 GLN A O 1
ATOM 730 N N . CYS A 1 90 ? -1.364 6.003 -15.281 1.00 85.88 90 CYS A N 1
ATOM 731 C CA . CYS A 1 90 ? -1.077 7.426 -15.336 1.00 85.88 90 CYS A CA 1
ATOM 732 C C . CYS A 1 90 ? 0.352 7.719 -15.798 1.00 85.88 90 CYS A C 1
ATOM 734 O O . CYS A 1 90 ? 0.648 8.878 -16.063 1.00 85.88 90 CYS A O 1
ATOM 736 N N . SER A 1 91 ? 1.231 6.721 -15.907 1.00 87.00 91 SER A N 1
ATOM 737 C CA . SER A 1 91 ? 2.654 6.911 -16.202 1.00 87.00 91 SER A CA 1
ATOM 738 C C . SER A 1 91 ? 3.003 7.072 -17.679 1.00 87.00 91 SER A C 1
ATOM 740 O O . SER A 1 91 ? 4.171 7.325 -17.987 1.00 87.00 91 SER A O 1
ATOM 742 N N . ILE A 1 92 ? 2.003 6.967 -18.562 1.00 86.00 92 ILE A N 1
ATOM 743 C CA . ILE A 1 92 ? 2.142 7.137 -20.016 1.00 86.00 92 ILE A CA 1
ATOM 744 C C . ILE A 1 92 ? 2.769 8.497 -20.330 1.00 86.00 92 ILE A C 1
ATOM 746 O O . ILE A 1 92 ? 3.727 8.575 -21.090 1.00 86.00 92 ILE A O 1
ATOM 750 N N . VAL A 1 93 ? 2.280 9.561 -19.682 1.00 87.25 93 VAL A N 1
ATOM 751 C CA . VAL A 1 93 ? 2.885 10.893 -19.785 1.00 87.25 93 VAL A CA 1
ATOM 752 C C . VAL A 1 93 ? 3.957 11.039 -18.696 1.00 87.25 93 VAL A C 1
ATOM 754 O O . VAL A 1 93 ? 3.595 11.095 -17.510 1.00 87.25 93 VAL A O 1
ATOM 757 N N . PRO A 1 94 ? 5.254 11.108 -19.046 1.00 84.00 94 PRO A N 1
ATOM 758 C CA . PRO A 1 94 ? 6.333 11.200 -18.071 1.00 84.00 94 PRO A CA 1
ATOM 759 C C . PRO A 1 94 ? 6.278 12.510 -17.277 1.00 84.00 94 PRO A C 1
ATOM 761 O O . PRO A 1 94 ? 5.729 13.521 -17.714 1.00 84.00 94 PRO A O 1
ATOM 764 N N . LEU A 1 95 ? 6.850 12.480 -16.075 1.00 88.69 95 LEU A N 1
ATOM 765 C CA . LEU A 1 95 ? 7.020 13.658 -15.232 1.00 88.69 95 LEU A CA 1
ATOM 766 C C . LEU A 1 95 ? 8.462 14.137 -15.365 1.00 88.69 95 LEU A C 1
ATOM 768 O O . LEU A 1 95 ? 9.374 13.358 -15.128 1.00 88.69 95 LEU A O 1
ATOM 772 N N . GLN A 1 96 ? 8.654 15.412 -15.700 1.00 92.75 96 GLN A N 1
ATOM 773 C CA . GLN A 1 96 ? 9.980 16.049 -15.715 1.00 92.75 96 GLN A CA 1
ATOM 774 C C . GLN A 1 96 ? 10.455 16.418 -14.301 1.00 92.75 96 GLN A C 1
ATOM 776 O O . GLN A 1 96 ? 11.648 16.507 -14.020 1.00 92.75 96 GLN A O 1
A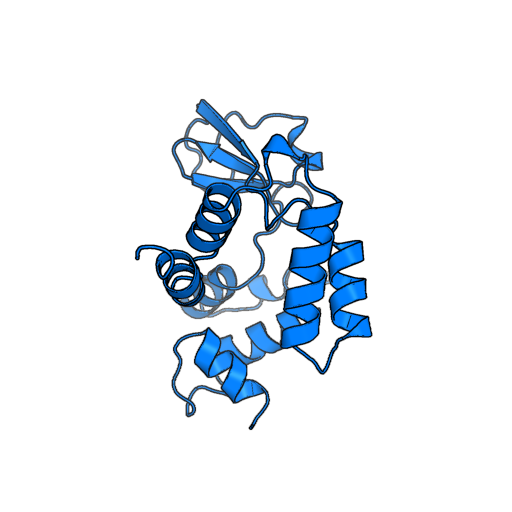TOM 781 N N . ARG A 1 97 ? 9.505 16.652 -13.389 1.00 94.50 97 ARG A N 1
ATOM 782 C CA . ARG A 1 97 ? 9.756 17.006 -11.992 1.00 94.50 97 ARG A CA 1
ATOM 783 C C . ARG A 1 97 ? 8.841 16.214 -11.075 1.00 94.50 97 ARG A C 1
ATOM 785 O O . ARG A 1 97 ? 7.677 15.983 -11.402 1.00 94.50 97 ARG A O 1
ATOM 792 N N . CYS A 1 98 ? 9.356 15.847 -9.908 1.00 91.56 98 CYS A N 1
ATOM 793 C CA . CYS A 1 98 ? 8.585 15.178 -8.872 1.00 91.56 98 CYS A CA 1
ATOM 794 C C . CYS A 1 98 ? 7.414 16.064 -8.413 1.00 91.56 98 CYS A C 1
ATOM 796 O O . CYS A 1 98 ? 7.602 17.232 -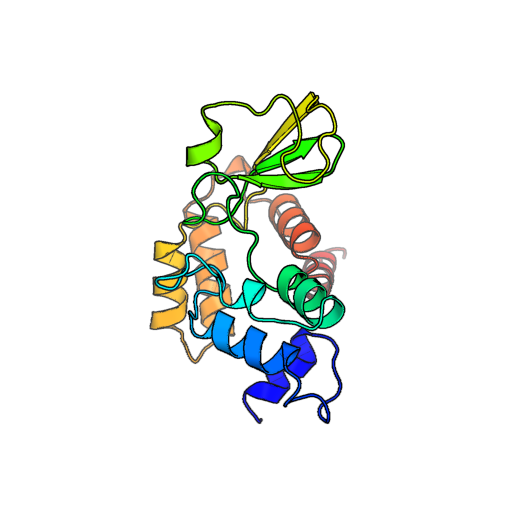8.074 1.00 91.56 98 CYS A O 1
ATOM 798 N N . LEU A 1 99 ? 6.201 15.507 -8.364 1.00 88.50 99 LEU A N 1
ATOM 799 C CA . LEU A 1 99 ? 5.002 16.229 -7.919 1.00 88.50 99 LEU A CA 1
ATOM 800 C C . LEU A 1 99 ? 5.035 16.571 -6.422 1.00 88.50 99 LEU A C 1
ATOM 802 O O . LEU A 1 99 ? 4.385 17.530 -6.017 1.00 88.50 99 LEU A O 1
ATOM 806 N N . LYS A 1 100 ? 5.807 15.819 -5.623 1.00 86.56 100 LYS A N 1
ATOM 807 C CA . LYS A 1 100 ? 5.942 16.025 -4.175 1.00 86.56 100 LYS A CA 1
ATOM 808 C C . LYS A 1 100 ? 7.067 17.007 -3.834 1.00 86.56 100 LYS A C 1
ATOM 810 O O . LYS A 1 100 ? 6.817 18.008 -3.179 1.00 86.56 100 LYS A O 1
ATOM 815 N N . CYS A 1 101 ? 8.288 16.766 -4.321 1.00 91.12 101 CYS A N 1
ATOM 816 C CA . CYS A 1 101 ? 9.471 17.552 -3.938 1.00 91.12 101 CYS A CA 1
ATOM 817 C C . CYS A 1 101 ? 10.044 18.458 -5.040 1.00 91.12 101 CYS A C 1
ATOM 819 O O . CYS A 1 101 ? 11.065 19.103 -4.824 1.00 91.12 101 CYS A O 1
ATOM 821 N N . ARG A 1 102 ? 9.437 18.497 -6.235 1.00 92.38 102 ARG A N 1
ATOM 822 C CA . ARG A 1 102 ? 9.831 19.348 -7.382 1.00 92.38 102 ARG A CA 1
ATOM 823 C C . ARG A 1 102 ? 11.245 19.127 -7.952 1.00 92.38 102 ARG A C 1
ATOM 825 O O . ARG A 1 102 ? 11.600 19.789 -8.934 1.00 92.38 102 ARG A O 1
ATOM 832 N N . LYS A 1 103 ? 12.015 18.171 -7.410 1.00 93.81 103 LYS A N 1
ATOM 833 C CA . LYS A 1 103 ? 13.311 17.723 -7.951 1.00 93.81 103 LYS A CA 1
ATOM 834 C C . LYS A 1 103 ? 13.158 17.199 -9.382 1.00 93.81 103 LYS A C 1
ATOM 836 O O . LYS A 1 103 ? 12.104 16.659 -9.729 1.00 93.81 103 LYS A O 1
ATOM 841 N N . LEU A 1 104 ? 14.200 17.382 -10.195 1.00 94.69 104 LEU A N 1
ATOM 842 C CA . LEU A 1 104 ? 14.257 16.861 -11.560 1.00 94.69 104 LEU A CA 1
ATOM 843 C C . LEU A 1 104 ? 14.195 15.332 -11.528 1.00 94.69 104 LEU A C 1
ATOM 845 O O . LEU A 1 104 ? 14.846 14.705 -10.693 1.00 94.69 104 LEU A O 1
ATOM 849 N N . VAL A 1 105 ? 13.399 14.759 -12.422 1.00 93.50 105 VAL A N 1
ATOM 850 C CA . VAL A 1 105 ? 13.313 13.313 -12.608 1.00 93.50 105 VAL A CA 1
ATOM 851 C C . VAL A 1 105 ? 14.363 12.889 -13.623 1.00 93.50 105 VAL A C 1
ATOM 853 O O . VAL A 1 105 ? 14.373 13.399 -14.740 1.00 93.50 105 VAL A O 1
ATOM 856 N N . THR A 1 106 ? 15.212 11.937 -13.251 1.00 90.88 106 THR A N 1
ATOM 857 C CA . THR A 1 106 ? 16.204 11.340 -14.160 1.00 90.88 106 THR A CA 1
ATOM 858 C C . THR A 1 106 ? 15.730 10.004 -14.718 1.00 90.88 106 THR A C 1
ATOM 860 O O . THR A 1 106 ? 15.966 9.695 -15.882 1.00 90.88 106 THR A O 1
ATOM 863 N N . SER A 1 107 ? 15.015 9.221 -13.914 1.00 87.06 107 SER A N 1
ATOM 864 C CA . SER A 1 107 ? 14.422 7.952 -14.327 1.00 87.06 107 SER A CA 1
ATOM 865 C C . SER A 1 107 ? 13.210 7.602 -13.460 1.00 87.06 107 SER A C 1
ATOM 867 O O . SER A 1 107 ? 12.901 8.270 -12.467 1.00 87.06 107 SER A O 1
ATOM 869 N N . LYS A 1 108 ? 12.474 6.567 -13.868 1.00 86.38 108 LYS A N 1
ATOM 870 C CA . LYS A 1 108 ? 11.356 6.004 -13.108 1.00 86.38 108 LYS A CA 1
ATOM 871 C C . LYS A 1 108 ? 11.455 4.484 -13.100 1.00 86.38 108 LYS A C 1
ATOM 873 O O . LYS A 1 108 ? 11.908 3.896 -14.078 1.00 86.38 108 LYS A O 1
ATOM 878 N N . SER A 1 109 ? 10.984 3.869 -12.029 1.00 78.44 109 SER A N 1
ATOM 879 C CA . SER A 1 109 ? 10.834 2.421 -11.896 1.00 78.44 109 SER A CA 1
ATOM 880 C C . SER A 1 109 ? 9.414 2.101 -11.440 1.00 78.44 109 SER A C 1
ATOM 882 O O . SER A 1 109 ? 8.772 2.907 -10.764 1.00 78.44 109 SER A O 1
ATOM 884 N N . GLU A 1 110 ? 8.882 0.962 -11.869 1.00 74.25 110 GLU A N 1
ATOM 885 C CA . GLU A 1 110 ? 7.635 0.445 -11.313 1.00 74.25 110 GLU A CA 1
ATOM 886 C C . GLU A 1 110 ? 7.986 -0.328 -10.046 1.00 74.25 110 GLU A C 1
ATOM 888 O O . GLU A 1 110 ? 8.752 -1.287 -10.090 1.00 74.25 110 GLU A O 1
ATOM 893 N N . VAL A 1 111 ? 7.447 0.118 -8.918 1.00 61.19 111 VAL A N 1
ATOM 894 C CA . VAL A 1 111 ? 7.460 -0.649 -7.679 1.00 61.19 111 VAL A CA 1
ATOM 895 C C . VAL A 1 111 ? 6.321 -1.633 -7.814 1.00 61.19 111 VAL A C 1
ATOM 897 O O . VAL A 1 111 ? 5.145 -1.264 -7.747 1.00 61.19 111 VAL A O 1
ATOM 900 N N . GLY A 1 112 ? 6.683 -2.879 -8.102 1.00 50.78 112 GLY A N 1
ATOM 901 C CA . GLY A 1 112 ? 5.747 -3.981 -8.029 1.00 50.78 112 GLY A CA 1
ATOM 902 C C . GLY A 1 112 ? 5.293 -4.101 -6.586 1.00 50.78 112 GLY A C 1
ATOM 903 O O . GLY A 1 112 ? 6.041 -4.588 -5.747 1.00 50.78 112 GLY A O 1
ATOM 904 N N . ILE A 1 113 ? 4.072 -3.659 -6.291 1.00 47.41 113 ILE A N 1
ATOM 905 C CA . ILE A 1 113 ? 3.392 -4.124 -5.087 1.00 47.41 113 ILE A CA 1
ATOM 906 C C . ILE A 1 113 ? 3.109 -5.601 -5.355 1.00 47.41 113 ILE A C 1
ATOM 908 O O . ILE A 1 113 ? 2.187 -5.929 -6.092 1.00 47.41 113 ILE A O 1
ATOM 912 N N . PHE A 1 114 ? 4.003 -6.440 -4.841 1.00 50.56 114 PHE A N 1
ATOM 913 C CA . PHE A 1 114 ? 3.913 -7.887 -4.706 1.00 50.56 114 PHE A CA 1
ATOM 914 C C . PHE A 1 114 ? 3.475 -8.680 -5.942 1.00 50.56 114 PHE A C 1
ATOM 916 O O . PHE A 1 114 ? 2.301 -8.795 -6.288 1.00 50.56 114 PHE A O 1
ATOM 923 N N . LEU A 1 115 ? 4.468 -9.350 -6.534 1.00 54.47 115 LEU A N 1
ATOM 924 C CA . LEU A 1 115 ? 4.280 -10.616 -7.239 1.00 54.47 115 LEU A CA 1
ATOM 925 C C . LEU A 1 115 ? 3.355 -10.584 -8.482 1.00 54.47 115 LEU A C 1
ATOM 927 O O . LEU A 1 115 ? 2.899 -11.622 -8.942 1.00 54.47 115 LEU A O 1
ATOM 931 N N . ASP A 1 116 ? 3.102 -9.415 -9.077 1.00 58.00 116 ASP A N 1
ATOM 932 C CA . ASP A 1 116 ? 2.306 -9.270 -10.317 1.00 58.00 116 ASP A CA 1
ATOM 933 C C . ASP A 1 116 ? 0.905 -9.926 -10.244 1.00 58.00 116 ASP A C 1
ATOM 935 O O . ASP A 1 116 ? 0.285 -10.262 -11.257 1.00 58.00 116 ASP A O 1
ATOM 939 N N . ILE A 1 117 ? 0.381 -10.111 -9.026 1.00 64.38 117 ILE A N 1
ATOM 940 C CA . ILE A 1 117 ? -0.968 -10.626 -8.801 1.00 64.38 117 ILE A CA 1
ATOM 941 C C . ILE A 1 117 ? -1.933 -9.456 -8.976 1.00 64.38 117 ILE A C 1
ATOM 943 O O . ILE A 1 117 ? -1.794 -8.404 -8.350 1.00 64.38 117 ILE A O 1
ATOM 947 N N . LYS A 1 118 ? -2.944 -9.621 -9.833 1.00 67.06 118 LYS A N 1
ATOM 948 C CA . LYS A 1 118 ? -3.966 -8.587 -10.040 1.00 67.06 118 LYS A CA 1
ATOM 949 C C . LYS A 1 118 ? -4.687 -8.284 -8.725 1.00 67.06 118 LYS A C 1
ATOM 951 O O . LYS A 1 118 ? -5.102 -9.198 -8.021 1.00 67.06 118 LYS A O 1
ATOM 956 N N . THR A 1 119 ? -4.956 -7.009 -8.450 1.00 58.84 119 THR A N 1
ATOM 957 C CA . THR A 1 119 ? -5.694 -6.585 -7.246 1.00 58.84 119 THR A CA 1
ATOM 958 C C . THR A 1 119 ? -7.053 -7.276 -7.119 1.00 58.84 119 THR A C 1
ATOM 960 O O . THR A 1 119 ? -7.428 -7.687 -6.033 1.00 58.84 119 THR A O 1
ATOM 963 N N . SER A 1 120 ? -7.764 -7.490 -8.230 1.00 66.31 120 SER A N 1
ATOM 964 C CA . SER A 1 120 ? -9.037 -8.223 -8.225 1.00 66.31 120 SER A CA 1
ATOM 965 C C . SER A 1 120 ? -8.909 -9.666 -7.732 1.00 66.31 120 SER A C 1
ATOM 967 O O . SER A 1 120 ? -9.832 -10.176 -7.117 1.00 66.31 120 SER A O 1
ATOM 969 N N . GLU A 1 121 ? -7.780 -10.322 -8.003 1.00 72.38 121 GLU A N 1
ATOM 970 C CA . GLU A 1 121 ? -7.499 -11.689 -7.550 1.00 72.38 121 GLU A CA 1
ATOM 971 C C . GLU A 1 121 ? -7.149 -11.705 -6.061 1.00 72.38 121 GLU A C 1
ATOM 973 O O . GLU A 1 121 ? -7.617 -12.575 -5.337 1.00 72.38 121 GLU A O 1
ATOM 978 N N . LEU A 1 122 ? -6.413 -10.699 -5.578 1.00 70.00 122 LEU A N 1
ATOM 979 C CA . LEU A 1 122 ? -6.151 -10.535 -4.145 1.00 70.00 122 LEU A CA 1
ATOM 980 C C . LEU A 1 122 ? -7.449 -10.349 -3.349 1.00 70.00 122 LEU A C 1
ATOM 982 O O . LEU A 1 122 ? -7.616 -10.968 -2.306 1.00 70.00 122 LEU A O 1
ATOM 986 N N . GLU A 1 123 ? -8.392 -9.555 -3.858 1.00 71.56 123 GLU A N 1
ATOM 987 C CA . GLU A 1 123 ? -9.701 -9.356 -3.216 1.00 71.56 123 GLU A CA 1
ATOM 988 C C . GLU A 1 123 ? -10.618 -10.589 -3.290 1.00 71.56 123 GLU A C 1
ATOM 990 O O . GLU A 1 123 ? -11.562 -10.709 -2.509 1.00 71.56 123 GLU A O 1
ATOM 995 N N . ILE A 1 124 ? -10.378 -11.511 -4.227 1.00 80.75 124 ILE A N 1
ATOM 996 C CA . ILE A 1 124 ? -11.050 -12.819 -4.250 1.00 80.75 124 ILE A CA 1
ATOM 997 C C . ILE A 1 124 ? -10.418 -13.723 -3.189 1.00 80.75 124 ILE A C 1
ATOM 999 O O . ILE A 1 124 ? -11.126 -14.199 -2.311 1.00 80.75 124 ILE A O 1
ATOM 1003 N N . ILE A 1 125 ? -9.088 -13.859 -3.186 1.00 80.12 125 ILE A N 1
ATOM 1004 C CA . ILE A 1 125 ? -8.354 -14.695 -2.223 1.00 80.12 125 ILE A CA 1
ATOM 1005 C C . ILE A 1 125 ? -8.658 -14.282 -0.777 1.00 80.12 125 ILE A C 1
ATOM 1007 O O . ILE A 1 125 ? -8.945 -15.141 0.055 1.00 80.12 125 ILE A O 1
ATOM 1011 N N . LYS A 1 126 ? -8.644 -12.976 -0.481 1.00 75.31 126 LYS A N 1
ATOM 1012 C CA . LYS A 1 126 ? -8.977 -12.444 0.850 1.00 75.31 126 LYS A CA 1
ATOM 1013 C C . LYS A 1 126 ? -10.414 -12.734 1.263 1.00 75.31 126 LYS A C 1
ATOM 1015 O O . LYS A 1 126 ? -10.672 -12.981 2.432 1.00 75.31 126 LYS A O 1
ATOM 1020 N N . ARG A 1 127 ? -11.358 -12.678 0.324 1.00 82.44 127 ARG A N 1
ATOM 1021 C CA . ARG A 1 127 ? -12.776 -12.930 0.599 1.00 82.44 127 ARG A CA 1
ATOM 1022 C C . ARG A 1 127 ? -13.045 -14.409 0.829 1.00 82.44 127 ARG A C 1
ATOM 1024 O O . ARG A 1 127 ? -13.737 -14.751 1.779 1.00 82.44 127 ARG A O 1
ATOM 1031 N N . ASP A 1 128 ? -12.483 -15.259 -0.022 1.00 86.62 128 ASP A N 1
ATOM 1032 C CA . ASP A 1 128 ? -12.714 -16.702 0.005 1.00 86.62 128 ASP A CA 1
ATOM 1033 C C . ASP A 1 128 ? -12.050 -17.355 1.224 1.00 86.62 128 ASP A C 1
ATOM 1035 O O . ASP A 1 128 ? -12.543 -18.357 1.734 1.00 86.62 128 ASP A O 1
ATOM 1039 N N . ASN A 1 129 ? -10.976 -16.747 1.738 1.00 80.88 129 ASN A N 1
ATOM 1040 C CA . ASN A 1 129 ? -10.193 -17.269 2.856 1.00 80.88 129 ASN A CA 1
ATOM 1041 C C . ASN A 1 129 ? -10.178 -16.310 4.057 1.00 80.88 129 ASN A C 1
ATOM 1043 O O . ASN A 1 129 ? -9.219 -16.298 4.822 1.00 80.88 129 ASN A O 1
ATOM 1047 N N . SER A 1 130 ? -11.213 -15.483 4.246 1.00 79.00 130 SER A N 1
ATOM 1048 C CA . SER A 1 130 ? -11.194 -14.325 5.166 1.00 79.00 130 SER A CA 1
ATOM 1049 C C . SER A 1 130 ? -10.810 -14.627 6.620 1.00 79.00 130 SER A C 1
ATOM 1051 O O . SER A 1 130 ? -10.330 -13.736 7.312 1.00 79.00 130 SER A O 1
ATOM 1053 N N . ASN A 1 131 ? -11.006 -15.866 7.078 1.00 83.12 131 ASN A N 1
ATOM 1054 C CA . ASN A 1 131 ? -10.710 -16.303 8.446 1.00 83.12 131 ASN A CA 1
ATOM 1055 C C . ASN A 1 131 ? -9.459 -17.192 8.550 1.00 83.12 131 ASN A C 1
ATOM 1057 O O . ASN A 1 131 ? -9.122 -17.631 9.646 1.00 83.12 131 ASN A O 1
ATOM 1061 N N . ASP A 1 132 ? -8.789 -17.473 7.430 1.00 77.81 132 ASP A N 1
ATOM 1062 C CA . ASP A 1 132 ? -7.606 -18.326 7.364 1.00 77.81 132 ASP A CA 1
ATOM 1063 C C . ASP A 1 132 ? -6.445 -17.563 6.716 1.00 77.81 132 ASP A C 1
ATOM 1065 O O . ASP A 1 132 ? -6.252 -17.544 5.500 1.00 77.81 132 ASP A O 1
ATOM 1069 N N . ILE A 1 133 ? -5.678 -16.882 7.565 1.00 66.88 133 ILE A N 1
ATOM 1070 C CA . ILE A 1 133 ? -4.538 -16.049 7.159 1.00 66.88 133 ILE A CA 1
ATOM 1071 C C . ILE A 1 133 ? -3.427 -16.905 6.527 1.00 66.88 133 ILE A C 1
ATOM 1073 O O . ILE A 1 133 ? -2.704 -16.436 5.641 1.00 66.88 133 ILE A O 1
ATOM 1077 N N . VAL A 1 134 ? -3.301 -18.167 6.949 1.00 67.19 134 VAL A N 1
ATOM 1078 C CA . VAL A 1 134 ? -2.310 -19.101 6.403 1.00 67.19 134 VAL A CA 1
ATOM 1079 C C . VAL A 1 134 ? -2.700 -19.482 4.980 1.00 67.19 134 VAL A C 1
ATOM 1081 O O . VAL A 1 134 ? -1.877 -19.355 4.072 1.00 67.19 134 VAL A O 1
ATOM 1084 N N . GLU A 1 135 ? -3.962 -19.849 4.761 1.00 75.00 135 GLU A N 1
ATOM 1085 C CA . GLU A 1 135 ? -4.477 -20.184 3.433 1.00 75.00 135 GLU A CA 1
ATOM 1086 C C . GLU A 1 135 ? -4.484 -18.964 2.500 1.00 75.00 135 GLU A C 1
ATOM 1088 O O . GLU A 1 135 ? -4.088 -19.076 1.342 1.00 75.00 135 GLU A O 1
ATOM 1093 N N . GLN A 1 136 ? -4.819 -17.763 2.994 1.00 71.88 136 GLN A N 1
ATOM 1094 C CA . GLN A 1 136 ? -4.677 -16.524 2.213 1.00 71.88 136 GLN A CA 1
ATOM 1095 C C . GLN A 1 136 ? -3.244 -16.342 1.708 1.00 71.88 136 GLN A C 1
ATOM 1097 O O . GLN A 1 136 ? -3.019 -16.100 0.519 1.00 71.88 136 GLN A O 1
ATOM 1102 N N . SER A 1 137 ? -2.274 -16.481 2.612 1.00 68.44 137 SER A N 1
ATOM 1103 C CA . SER A 1 137 ? -0.853 -16.328 2.299 1.00 68.44 137 SER A CA 1
ATOM 1104 C C . SER A 1 137 ? -0.391 -17.383 1.292 1.00 68.44 137 SER A C 1
ATOM 1106 O O . SER A 1 137 ? 0.300 -17.055 0.323 1.00 68.44 137 SER A O 1
ATOM 1108 N N . TYR A 1 138 ? -0.828 -18.634 1.465 1.00 72.31 138 TYR A N 1
ATOM 1109 C CA . TYR A 1 138 ? -0.565 -19.724 0.530 1.00 72.31 138 TYR A CA 1
ATOM 1110 C C . TYR A 1 138 ? -1.141 -19.435 -0.859 1.00 72.31 138 TYR A C 1
ATOM 1112 O O . TYR A 1 138 ? -0.409 -19.498 -1.845 1.00 72.31 138 TYR A O 1
ATOM 1120 N N . GLN A 1 139 ? -2.414 -19.052 -0.953 1.00 74.44 139 GLN A N 1
ATOM 1121 C CA . GLN A 1 139 ? -3.085 -18.784 -2.225 1.00 74.44 139 GLN A CA 1
ATOM 1122 C C . GLN A 1 139 ? -2.475 -17.588 -2.960 1.00 74.44 139 GLN A C 1
ATOM 1124 O O . GLN A 1 139 ? -2.315 -17.630 -4.180 1.00 74.44 139 GLN A O 1
ATOM 1129 N N . MET A 1 140 ? -2.052 -16.545 -2.239 1.00 78.50 140 MET A N 1
ATOM 1130 C CA . MET A 1 140 ? -1.298 -15.433 -2.827 1.00 78.50 140 MET A CA 1
ATOM 1131 C C . MET A 1 140 ? 0.025 -15.928 -3.424 1.00 78.50 140 MET A C 1
ATOM 1133 O O . MET A 1 140 ? 0.330 -15.660 -4.587 1.00 78.50 140 MET A O 1
ATOM 1137 N N . MET A 1 141 ? 0.790 -16.713 -2.669 1.00 71.81 141 MET A N 1
ATOM 1138 C CA . MET A 1 141 ? 2.090 -17.208 -3.117 1.00 71.81 141 MET A CA 1
ATOM 1139 C C . MET A 1 141 ? 1.969 -18.231 -4.259 1.00 71.81 141 MET A C 1
ATOM 1141 O O . MET A 1 141 ? 2.739 -18.192 -5.220 1.00 71.81 141 MET A O 1
ATOM 1145 N N . TYR A 1 142 ? 0.955 -19.093 -4.212 1.00 70.06 142 TYR A N 1
ATOM 1146 C CA . TYR A 1 142 ? 0.629 -20.057 -5.260 1.00 70.06 142 TYR A CA 1
ATOM 1147 C C . TYR A 1 142 ? 0.173 -19.366 -6.547 1.00 70.06 142 TYR A C 1
ATOM 1149 O O . TYR A 1 142 ? 0.617 -19.718 -7.646 1.00 70.06 142 TYR A O 1
ATOM 1157 N N . LYS A 1 143 ? -0.672 -18.334 -6.432 1.00 77.81 143 LYS A N 1
ATOM 1158 C CA . LYS A 1 143 ? -1.120 -17.551 -7.586 1.00 77.81 143 LYS A CA 1
ATOM 1159 C C . LYS A 1 143 ? 0.060 -16.878 -8.269 1.00 77.81 143 LYS A C 1
ATOM 1161 O O . LYS A 1 143 ? 0.190 -17.008 -9.480 1.00 77.81 143 LYS A O 1
ATOM 1166 N N . TRP A 1 144 ? 0.953 -16.250 -7.505 1.00 74.75 144 TRP A N 1
ATOM 1167 C CA . TRP A 1 144 ? 2.203 -15.728 -8.052 1.00 74.75 144 TRP A CA 1
ATOM 1168 C C . TRP A 1 144 ? 3.017 -16.803 -8.758 1.00 74.75 144 TRP A C 1
ATOM 1170 O O . TRP A 1 144 ? 3.397 -16.626 -9.912 1.00 74.75 144 TRP A O 1
ATOM 1180 N N . PHE A 1 145 ? 3.285 -17.919 -8.081 1.00 67.94 145 PHE A N 1
ATOM 1181 C CA . PHE A 1 145 ? 4.132 -18.978 -8.615 1.00 67.94 145 PHE A CA 1
ATOM 1182 C C . PHE A 1 145 ? 3.600 -19.501 -9.955 1.00 67.94 145 PHE A C 1
ATOM 1184 O O . PHE A 1 145 ? 4.364 -19.739 -10.890 1.00 67.94 145 PHE A O 1
ATOM 1191 N N . THR A 1 146 ? 2.281 -19.637 -10.073 1.00 70.00 146 THR A N 1
ATOM 1192 C CA . THR A 1 146 ? 1.624 -20.124 -11.290 1.00 70.00 146 THR A CA 1
ATOM 1193 C C . THR A 1 146 ? 1.508 -19.060 -12.383 1.00 70.00 146 THR A C 1
ATOM 1195 O O . THR A 1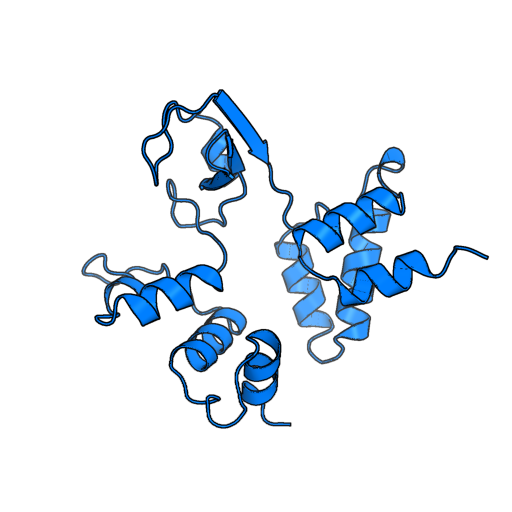 146 ? 1.595 -19.409 -13.561 1.00 70.00 146 THR A O 1
ATOM 1198 N N . SER A 1 147 ? 1.373 -17.775 -12.033 1.00 66.50 147 SER A N 1
ATOM 1199 C CA . SER A 1 147 ? 1.227 -16.675 -12.998 1.00 66.50 147 SER A CA 1
ATOM 1200 C C . SER A 1 147 ? 2.539 -16.004 -13.408 1.00 66.50 147 SER A C 1
ATOM 1202 O O . SER A 1 147 ? 2.567 -15.289 -14.408 1.00 66.50 147 SER A O 1
ATOM 1204 N N . CYS A 1 148 ? 3.621 -16.196 -12.653 1.00 61.25 148 CYS A N 1
ATOM 1205 C CA . CYS A 1 148 ? 4.907 -15.560 -12.916 1.00 61.25 148 CYS A CA 1
ATOM 1206 C C . CYS A 1 148 ? 5.680 -16.268 -14.038 1.00 61.25 148 CYS A C 1
ATOM 1208 O O . CYS A 1 148 ? 5.624 -17.499 -14.174 1.00 61.25 148 CYS A O 1
ATOM 1210 N N . ASP A 1 149 ? 6.447 -15.482 -14.804 1.00 67.38 149 ASP A N 1
ATOM 1211 C CA . ASP A 1 149 ? 7.444 -15.981 -15.757 1.00 67.38 149 ASP A CA 1
ATOM 1212 C C . ASP A 1 149 ? 8.346 -17.012 -15.050 1.00 67.38 149 ASP A C 1
ATOM 1214 O O . ASP A 1 149 ? 8.906 -16.695 -13.996 1.00 67.38 149 ASP A O 1
ATOM 1218 N N . PRO A 1 150 ? 8.513 -18.231 -15.595 1.00 70.69 150 PRO A N 1
ATOM 1219 C CA . PRO A 1 150 ? 9.360 -19.264 -15.002 1.00 70.69 150 PRO A CA 1
ATOM 1220 C C . PRO A 1 150 ? 10.769 -18.793 -14.623 1.00 70.69 150 PRO A C 1
ATOM 1222 O O . PRO A 1 150 ? 11.309 -19.252 -13.622 1.00 70.69 150 PRO A O 1
ATOM 1225 N N . LYS A 1 151 ? 11.350 -17.832 -15.356 1.00 69.81 151 LYS A N 1
ATOM 1226 C CA . LYS A 1 151 ? 12.680 -17.263 -15.066 1.00 69.81 151 LYS A CA 1
ATOM 1227 C C . LYS A 1 151 ? 12.729 -16.423 -13.788 1.00 69.81 151 LYS A C 1
ATOM 1229 O O . LYS A 1 151 ? 13.812 -16.137 -13.293 1.00 69.81 151 LYS A O 1
ATOM 1234 N N . ARG A 1 152 ? 11.573 -15.992 -13.284 1.00 59.62 152 ARG A N 1
ATOM 1235 C CA . ARG A 1 152 ? 11.415 -15.164 -12.080 1.00 59.62 152 ARG A CA 1
ATOM 1236 C C . ARG A 1 152 ? 10.997 -15.974 -10.850 1.00 59.62 152 ARG A C 1
ATOM 1238 O O . ARG A 1 152 ? 10.851 -15.409 -9.774 1.00 59.62 152 ARG A O 1
ATOM 1245 N N . ARG A 1 153 ? 10.815 -17.292 -10.978 1.00 72.62 153 ARG A N 1
ATOM 1246 C CA . ARG A 1 153 ? 10.463 -18.194 -9.867 1.00 72.62 153 ARG A CA 1
ATOM 1247 C C . ARG A 1 153 ? 11.711 -18.591 -9.079 1.00 72.62 153 ARG A C 1
ATOM 1249 O O . ARG A 1 153 ? 12.069 -19.762 -9.029 1.00 72.62 153 ARG A O 1
ATOM 1256 N N . THR A 1 154 ? 12.405 -17.605 -8.520 1.00 71.50 154 THR A N 1
ATOM 1257 C CA . THR A 1 154 ? 13.641 -17.826 -7.761 1.00 71.50 154 THR A CA 1
ATOM 1258 C C . THR A 1 154 ? 13.494 -17.352 -6.322 1.00 71.50 154 THR A C 1
ATOM 1260 O O . THR A 1 154 ? 12.704 -16.446 -6.035 1.00 71.50 154 THR A O 1
ATOM 1263 N N . ALA A 1 155 ? 14.277 -17.945 -5.420 1.00 67.50 155 ALA A N 1
ATOM 1264 C CA . ALA A 1 155 ? 14.322 -17.543 -4.019 1.00 67.50 155 ALA A CA 1
ATOM 1265 C C . ALA A 1 155 ? 14.729 -16.067 -3.873 1.00 67.50 155 ALA A C 1
ATOM 1267 O O . ALA A 1 155 ? 14.174 -15.359 -3.042 1.00 67.50 155 ALA A O 1
ATOM 1268 N N . GLU A 1 156 ? 15.611 -15.563 -4.740 1.00 63.31 156 GLU A N 1
ATOM 1269 C CA . GLU A 1 156 ? 16.044 -14.161 -4.764 1.00 63.31 156 GLU A CA 1
ATOM 1270 C C . GLU A 1 156 ? 14.899 -13.209 -5.109 1.00 63.31 156 GLU A C 1
ATOM 1272 O O . GLU A 1 156 ? 14.834 -12.109 -4.572 1.00 63.31 156 GLU A O 1
ATOM 1277 N N . THR A 1 157 ? 13.976 -13.627 -5.980 1.00 64.12 157 THR A N 1
ATOM 1278 C CA . THR A 1 157 ? 12.816 -12.805 -6.352 1.00 64.12 157 THR A CA 1
ATOM 1279 C C . THR A 1 157 ? 11.841 -12.682 -5.183 1.00 64.12 157 THR A C 1
ATOM 1281 O O . THR A 1 157 ? 11.333 -11.593 -4.916 1.00 64.12 157 THR A O 1
ATOM 1284 N N . ILE A 1 158 ? 11.617 -13.778 -4.454 1.00 67.94 158 ILE A N 1
ATOM 1285 C CA . ILE A 1 158 ? 10.804 -13.777 -3.230 1.00 67.94 158 ILE A CA 1
ATOM 1286 C C . ILE A 1 158 ? 11.502 -12.953 -2.146 1.00 67.94 158 ILE A C 1
ATOM 1288 O O . ILE A 1 158 ? 10.869 -12.118 -1.509 1.00 67.94 158 ILE A O 1
ATOM 1292 N N . LYS A 1 159 ? 12.816 -13.127 -1.981 1.00 67.31 159 LYS A N 1
ATOM 1293 C CA . LYS A 1 159 ? 13.626 -12.391 -1.010 1.00 67.31 159 LYS A CA 1
ATOM 1294 C C . LYS A 1 159 ? 13.569 -10.883 -1.252 1.00 67.31 159 LYS A C 1
ATOM 1296 O O . LYS A 1 159 ? 13.248 -10.144 -0.333 1.00 67.31 159 LYS A O 1
ATOM 1301 N N . ALA A 1 160 ? 13.781 -10.439 -2.489 1.00 60.09 160 ALA A N 1
ATOM 1302 C CA . ALA A 1 160 ? 13.690 -9.028 -2.857 1.00 60.09 160 ALA A CA 1
ATOM 1303 C C . ALA A 1 160 ? 12.278 -8.459 -2.636 1.00 60.09 160 ALA A C 1
ATOM 1305 O O . ALA A 1 160 ? 12.132 -7.319 -2.202 1.00 60.09 160 ALA A O 1
ATOM 1306 N N . ALA A 1 161 ? 11.230 -9.249 -2.903 1.00 62.03 161 ALA A N 1
ATOM 1307 C CA . ALA A 1 161 ? 9.857 -8.838 -2.619 1.00 62.03 161 ALA A CA 1
ATOM 1308 C C . ALA A 1 161 ? 9.617 -8.669 -1.110 1.00 62.03 161 ALA A C 1
ATOM 1310 O O . ALA A 1 161 ? 9.022 -7.678 -0.698 1.00 62.03 161 ALA A O 1
ATOM 1311 N N . LEU A 1 162 ? 10.104 -9.603 -0.290 1.00 61.50 162 LEU A N 1
ATOM 1312 C CA . LEU A 1 162 ? 10.001 -9.545 1.170 1.00 61.50 162 LEU A CA 1
ATOM 1313 C C . LEU A 1 162 ? 10.845 -8.415 1.779 1.00 61.50 162 LEU A C 1
ATOM 1315 O O . LEU A 1 162 ? 10.381 -7.775 2.718 1.00 61.50 162 LEU A O 1
ATOM 1319 N N . GLU A 1 163 ? 12.032 -8.133 1.234 1.00 59.75 163 GLU A N 1
ATOM 1320 C CA . GLU A 1 163 ? 12.868 -6.983 1.614 1.00 59.75 163 GLU A CA 1
ATOM 1321 C C . GLU A 1 163 ? 12.156 -5.654 1.318 1.00 59.75 163 GLU A C 1
ATOM 1323 O O . GLU A 1 163 ? 12.082 -4.798 2.194 1.00 59.75 163 GLU A O 1
ATOM 1328 N N . GLU A 1 164 ? 11.557 -5.493 0.132 1.00 54.25 164 GLU A N 1
ATOM 1329 C CA . GLU A 1 164 ? 10.792 -4.282 -0.223 1.00 54.25 164 GLU A CA 1
ATOM 1330 C C . GLU A 1 164 ? 9.484 -4.153 0.587 1.00 54.25 164 GLU A C 1
ATOM 1332 O O . GLU A 1 164 ? 8.989 -3.045 0.778 1.00 54.25 164 GLU A O 1
ATOM 1337 N N . ALA A 1 165 ? 8.921 -5.261 1.087 1.00 49.06 165 ALA A N 1
ATOM 1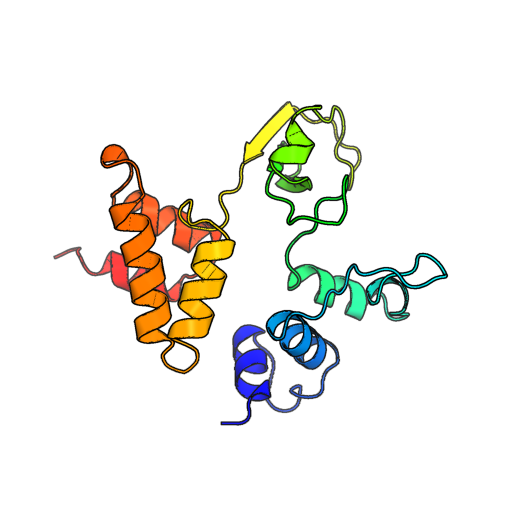338 C CA . ALA A 1 165 ? 7.797 -5.254 2.037 1.00 49.06 165 ALA A CA 1
ATOM 1339 C C . ALA A 1 165 ? 8.202 -5.012 3.491 1.00 49.06 165 ALA A C 1
ATOM 1341 O O . ALA A 1 165 ? 7.318 -4.980 4.347 1.00 49.06 165 ALA A O 1
ATOM 1342 N N . GLU A 1 166 ? 9.500 -4.932 3.787 1.00 53.53 166 GLU A N 1
ATOM 1343 C CA . GLU A 1 166 ? 10.011 -4.891 5.159 1.00 53.53 166 GLU A CA 1
ATOM 1344 C C . GLU A 1 166 ? 9.553 -6.108 6.000 1.00 53.53 166 GLU A C 1
ATOM 1346 O O . GLU A 1 166 ? 9.428 -6.052 7.223 1.00 53.53 166 GLU A O 1
ATOM 1351 N N . CYS A 1 167 ? 9.314 -7.256 5.354 1.00 56.25 167 CYS A N 1
ATOM 1352 C CA . CYS A 1 167 ? 8.842 -8.487 5.992 1.00 56.25 167 CYS A CA 1
ATOM 1353 C C . CYS A 1 167 ? 10.023 -9.342 6.488 1.00 56.25 167 CYS A C 1
ATOM 1355 O O . CYS A 1 167 ? 10.243 -10.474 6.048 1.00 56.25 167 CYS A O 1
ATOM 1357 N N . TYR A 1 168 ? 10.819 -8.782 7.401 1.00 62.00 168 TYR A N 1
ATOM 1358 C CA . TYR A 1 168 ? 12.103 -9.364 7.813 1.00 62.00 168 TYR A CA 1
ATOM 1359 C C . TYR A 1 168 ? 11.977 -10.719 8.528 1.00 62.00 168 TYR A C 1
ATOM 1361 O O . TYR A 1 168 ? 12.826 -11.586 8.338 1.00 62.00 168 TYR A O 1
ATOM 1369 N N . ASN A 1 169 ? 10.880 -10.963 9.251 1.00 57.69 169 ASN A N 1
ATOM 1370 C CA . ASN A 1 169 ? 10.627 -12.259 9.896 1.00 57.69 169 ASN A CA 1
ATOM 1371 C C . ASN A 1 169 ? 10.480 -13.399 8.870 1.00 57.69 169 ASN A C 1
ATOM 1373 O O . ASN A 1 169 ? 10.915 -14.520 9.111 1.00 57.69 169 ASN A O 1
ATOM 1377 N N . ALA A 1 170 ? 9.904 -13.121 7.694 1.00 60.81 170 ALA A N 1
ATOM 1378 C CA . ALA A 1 170 ? 9.787 -14.109 6.621 1.00 60.81 170 ALA A CA 1
ATOM 1379 C C . ALA A 1 170 ? 11.122 -14.340 5.884 1.00 60.81 170 ALA A C 1
ATOM 1381 O O . ALA A 1 170 ? 11.335 -15.412 5.316 1.00 60.81 170 ALA A O 1
ATOM 1382 N N . LEU A 1 171 ? 12.041 -13.365 5.916 1.00 61.31 171 LEU A N 1
ATOM 1383 C CA . LEU A 1 171 ? 13.390 -13.510 5.354 1.00 61.31 171 LEU A CA 1
ATOM 1384 C C . LEU A 1 171 ? 14.257 -14.482 6.157 1.00 61.31 171 LEU A C 1
ATOM 1386 O O . LEU A 1 171 ? 15.091 -15.172 5.563 1.00 61.31 171 LEU A O 1
ATOM 1390 N N . GLU A 1 172 ? 14.061 -14.566 7.476 1.00 67.06 172 GLU A N 1
ATOM 1391 C CA . GLU A 1 172 ? 14.745 -15.562 8.309 1.00 67.06 172 GLU A CA 1
ATOM 1392 C C . GLU A 1 172 ? 14.387 -16.984 7.862 1.00 67.06 172 GLU A C 1
ATOM 1394 O O . GLU A 1 172 ? 15.286 -17.801 7.673 1.00 67.06 172 GLU A O 1
ATOM 1399 N N . CYS A 1 173 ? 13.112 -17.248 7.556 1.00 65.69 173 CYS A N 1
ATOM 1400 C CA . CYS A 1 173 ? 12.651 -18.547 7.057 1.00 65.69 173 CYS A CA 1
ATOM 1401 C C . CYS A 1 173 ? 13.289 -18.948 5.716 1.00 65.69 173 CYS A C 1
ATOM 1403 O O . CYS A 1 173 ? 13.561 -20.124 5.502 1.00 65.69 173 CYS A O 1
ATOM 1405 N N . LEU A 1 174 ? 13.565 -17.987 4.827 1.00 62.25 174 LEU A N 1
ATOM 1406 C CA . LEU A 1 174 ? 14.254 -18.234 3.549 1.00 62.25 174 LEU A CA 1
ATOM 1407 C C . LEU A 1 174 ? 15.778 -18.365 3.690 1.00 62.25 174 LEU A C 1
ATOM 1409 O O . LEU A 1 174 ? 16.456 -18.765 2.746 1.00 62.25 174 LEU A O 1
ATOM 1413 N N . SER A 1 175 ? 16.330 -17.988 4.843 1.00 59.66 175 SER A N 1
ATOM 1414 C CA . SER A 1 175 ? 17.770 -18.032 5.119 1.00 59.66 175 SER A CA 1
ATOM 1415 C C . SER A 1 175 ? 18.210 -19.342 5.785 1.00 59.66 175 SER A C 1
ATOM 1417 O O . SER A 1 175 ? 19.413 -19.566 5.923 1.00 59.66 175 SER A O 1
ATOM 1419 N N . LEU A 1 176 ? 17.259 -20.201 6.177 1.00 52.88 176 LEU A N 1
ATOM 1420 C CA . LEU A 1 176 ? 17.505 -21.479 6.857 1.00 52.88 176 LEU A CA 1
ATOM 1421 C C . LEU A 1 176 ? 18.059 -22.582 5.936 1.00 52.88 176 LEU A C 1
ATOM 1423 O O . LEU A 1 176 ? 18.618 -23.550 6.444 1.00 52.88 176 LEU A O 1
ATOM 1427 N N . ASP A 1 177 ? 18.031 -22.405 4.612 1.00 47.84 177 ASP A N 1
ATOM 1428 C CA . ASP A 1 177 ? 18.604 -23.352 3.637 1.00 47.84 177 ASP A CA 1
ATOM 1429 C C . ASP A 1 177 ? 20.121 -23.154 3.414 1.00 47.84 177 ASP A C 1
ATOM 1431 O O . ASP A 1 177 ? 20.646 -23.285 2.307 1.00 47.84 177 ASP A O 1
ATOM 1435 N N . LYS A 1 178 ? 20.858 -22.817 4.478 1.00 46.34 178 LYS A N 1
ATOM 1436 C CA . LYS A 1 178 ? 22.320 -22.954 4.521 1.00 46.34 178 LYS A CA 1
ATOM 1437 C C . LYS A 1 178 ? 22.699 -24.054 5.507 1.00 46.34 178 LYS A C 1
ATOM 1439 O O . LYS A 1 178 ? 23.214 -23.756 6.579 1.00 46.34 178 LYS A O 1
ATOM 1444 N N . ASN A 1 179 ? 22.435 -25.302 5.130 1.00 35.12 179 ASN A N 1
ATOM 1445 C CA . ASN A 1 179 ? 23.164 -26.488 5.586 1.00 35.12 179 ASN A CA 1
ATOM 1446 C C . ASN A 1 179 ? 23.063 -27.590 4.533 1.00 35.12 179 ASN A C 1
ATOM 1448 O O . ASN A 1 179 ? 21.922 -27.927 4.153 1.00 35.12 179 ASN A O 1
#

Sequence (179 aa):
MDILDEYCNELDLRKEERLSGTVVARYLAGQGADFYYKNDKNNTPLDLIKNSNLREKLQTFLPPVCLRCRNRTATIKYHPCEHLLISKQCSIVPLQRCLKCRKLVTSKSEVGIFLDIKTSELEIIKRDNSNDIVEQSYQMMYKWFTSCDPKRRTAETIKAALEEAECYNALECLSLDKN

pLDDT: mean 75.11, std 11.33, range [35.12, 94.69]

Organism: Octopus vulgaris (NCBI:txid6645)

Foldseek 3Di:
DPPLVVLCVVLVHDPVCSVPPQSVLLVVVVVVDDQLDADPVRDGVLNPDPDPVSSVSNCVNHFDAAQPPRPDGQFKQFPPVRDRHHHPVVPPDPDQADPPPRHGTPDMDGRPLPQPDDPVVLVVLCVVCVPPPPSSVVSSVVSSCVPDDPVCNDLVNVLVNCVVVVVVVVNVVSVVPPD